Protein AF-A0A1I1PNP5-F1 (afdb_monomer_lite)

Sequence (81 aa):
MEELVLLEPSSAYYDQIKEYRQEFLEVGDSMDGTSSLREYEKPSDWVEHIKLYSSKETIPEAGYRPHYFCVSEKVTTDFLE

Radius of gyration: 15.21 Å; chains: 1; bounding box: 26×52×29 Å

Structure (mmCIF, N/CA/C/O backbone):
data_AF-A0A1I1PNP5-F1
#
_entry.id   AF-A0A1I1PNP5-F1
#
loop_
_atom_site.group_PDB
_atom_site.id
_atom_site.type_symbol
_atom_site.label_atom_id
_atom_site.label_alt_id
_atom_site.label_comp_id
_atom_site.label_asym_id
_atom_site.label_entity_id
_atom_site.label_seq_id
_atom_site.pdbx_PDB_ins_code
_atom_site.Cartn_x
_atom_site.Cartn_y
_atom_site.Cartn_z
_atom_site.occupancy
_atom_site.B_iso_or_equiv
_atom_site.auth_seq_id
_atom_site.auth_comp_id
_atom_site.auth_asym_id
_atom_site.auth_atom_id
_atom_site.pdbx_PDB_model_num
ATOM 1 N N . MET A 1 1 ? -3.504 26.477 -3.512 1.00 70.25 1 MET A N 1
ATOM 2 C CA . MET A 1 1 ? -4.112 25.373 -4.284 1.00 70.25 1 MET A CA 1
ATOM 3 C C . MET A 1 1 ? -3.337 24.138 -3.878 1.00 70.25 1 MET A C 1
ATOM 5 O O . MET A 1 1 ? -2.121 24.203 -3.963 1.00 70.25 1 MET A O 1
ATOM 9 N N . GLU A 1 2 ? -3.983 23.116 -3.317 1.00 74.44 2 GLU A N 1
ATOM 10 C CA . GLU A 1 2 ? -3.266 21.879 -2.974 1.00 74.44 2 GLU A CA 1
ATOM 11 C C . GLU A 1 2 ? -2.904 21.165 -4.279 1.00 74.44 2 GLU A C 1
ATOM 13 O O . GLU A 1 2 ? -3.783 20.921 -5.109 1.00 74.44 2 GLU A O 1
ATOM 18 N N . GLU A 1 3 ? -1.620 20.885 -4.482 1.00 77.56 3 GLU A N 1
ATOM 19 C CA . GLU A 1 3 ? -1.165 20.083 -5.612 1.00 77.56 3 GLU A CA 1
ATOM 20 C C . GLU A 1 3 ? -1.127 18.617 -5.181 1.00 77.56 3 GLU A C 1
ATOM 22 O O . GLU A 1 3 ? -0.576 18.285 -4.129 1.00 77.56 3 GLU A O 1
ATOM 27 N N . LEU A 1 4 ? -1.767 17.759 -5.976 1.00 78.88 4 LEU A N 1
ATOM 28 C CA . LEU A 1 4 ? -1.755 16.314 -5.786 1.00 78.88 4 LEU A CA 1
ATOM 29 C C . LEU A 1 4 ? -0.813 15.707 -6.816 1.00 78.88 4 LEU A C 1
ATOM 31 O O . LEU A 1 4 ? -1.050 15.816 -8.020 1.00 78.88 4 LEU A O 1
ATOM 35 N N . VAL A 1 5 ? 0.232 15.043 -6.334 1.00 79.50 5 VAL A N 1
ATOM 36 C CA . VAL A 1 5 ? 1.178 14.307 -7.178 1.00 79.50 5 VAL A CA 1
ATOM 37 C C . VAL A 1 5 ? 0.959 12.811 -7.029 1.00 79.50 5 VAL A C 1
ATOM 39 O O . VAL A 1 5 ? 0.693 12.332 -5.932 1.00 79.50 5 VAL A O 1
ATOM 42 N N . LEU A 1 6 ? 1.052 12.071 -8.133 1.00 79.94 6 LEU A N 1
ATOM 43 C CA . LEU A 1 6 ? 0.952 10.614 -8.132 1.00 79.94 6 LEU A CA 1
ATOM 44 C C . LEU A 1 6 ? 2.354 10.016 -8.079 1.00 79.94 6 LEU A C 1
ATOM 46 O O . LEU A 1 6 ? 3.146 10.213 -9.001 1.00 79.94 6 LEU A O 1
ATOM 50 N N . LEU A 1 7 ? 2.644 9.286 -7.005 1.00 82.81 7 LEU A N 1
ATOM 51 C CA . LEU A 1 7 ? 3.960 8.706 -6.763 1.00 82.81 7 LEU A CA 1
ATOM 52 C C . LEU A 1 7 ? 3.906 7.182 -6.811 1.00 82.81 7 LEU A C 1
ATOM 54 O O . LEU A 1 7 ? 2.924 6.560 -6.393 1.00 82.81 7 LEU A O 1
ATOM 58 N N . GLU A 1 8 ? 4.977 6.582 -7.330 1.00 83.94 8 GLU A N 1
ATOM 59 C CA . GLU A 1 8 ? 5.139 5.132 -7.312 1.00 83.94 8 GLU A CA 1
ATOM 60 C C . GLU A 1 8 ? 5.306 4.627 -5.871 1.00 83.94 8 GLU A C 1
ATOM 62 O O . GLU A 1 8 ? 5.990 5.262 -5.056 1.00 83.94 8 GLU A O 1
ATOM 67 N N . PRO A 1 9 ? 4.719 3.465 -5.53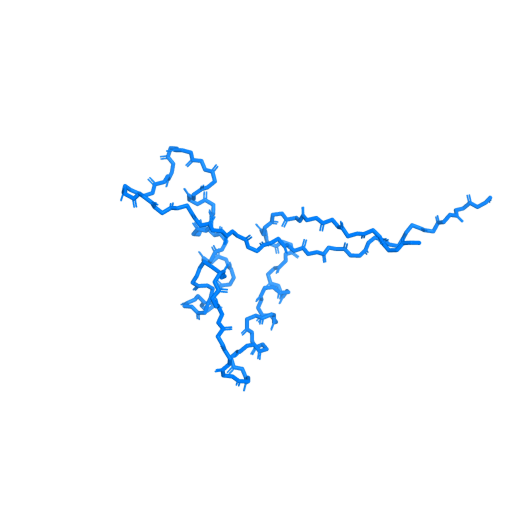8 1.00 86.31 9 PRO A N 1
ATOM 68 C CA . PRO A 1 9 ? 4.867 2.897 -4.212 1.00 86.31 9 PRO A CA 1
ATOM 69 C C . PRO A 1 9 ? 6.328 2.507 -3.957 1.00 86.31 9 PRO A C 1
ATOM 71 O O . PRO A 1 9 ? 6.998 1.867 -4.769 1.00 86.31 9 PRO A O 1
ATOM 74 N N . SER A 1 10 ? 6.833 2.897 -2.791 1.00 89.50 10 SER A N 1
ATOM 75 C CA . SER A 1 10 ? 8.217 2.674 -2.381 1.00 89.50 10 SER A CA 1
ATOM 76 C C . SER A 1 10 ? 8.310 2.524 -0.864 1.00 89.50 10 SER A C 1
ATOM 78 O O . SER A 1 10 ? 7.319 2.683 -0.150 1.00 89.50 10 SER A O 1
ATOM 80 N N . SER A 1 11 ? 9.513 2.256 -0.355 1.00 91.88 11 SER A N 1
ATOM 81 C CA . SER A 1 11 ? 9.760 2.170 1.087 1.00 91.88 11 SER A CA 1
ATOM 82 C C . SER A 1 11 ? 9.433 3.451 1.848 1.00 91.88 11 SER A C 1
ATOM 84 O O . SER A 1 11 ? 9.173 3.378 3.044 1.00 91.88 11 SER A O 1
ATOM 86 N N . ALA A 1 12 ? 9.410 4.607 1.175 1.00 90.94 12 ALA A N 1
ATOM 87 C CA . ALA A 1 12 ? 9.025 5.877 1.788 1.00 90.94 12 ALA A CA 1
ATOM 88 C C . ALA A 1 12 ? 7.554 5.901 2.246 1.00 90.94 12 ALA A C 1
ATOM 90 O O . ALA A 1 12 ? 7.197 6.710 3.094 1.00 90.94 12 ALA A O 1
ATOM 91 N N . TYR A 1 13 ? 6.718 5.000 1.718 1.00 90.75 13 TYR A N 1
ATOM 92 C CA . TYR A 1 13 ? 5.270 4.996 1.938 1.00 90.75 13 TYR A CA 1
ATOM 93 C C . TYR A 1 13 ? 4.756 3.726 2.620 1.00 90.75 13 TYR A C 1
ATOM 95 O O . TYR A 1 13 ? 3.557 3.466 2.605 1.00 90.75 13 TYR A O 1
ATOM 103 N N . TYR A 1 14 ? 5.628 2.907 3.217 1.00 93.00 14 TYR A N 1
ATOM 104 C CA . TYR A 1 14 ? 5.203 1.654 3.852 1.00 93.00 14 TYR A CA 1
ATOM 105 C C . TYR A 1 14 ? 4.176 1.854 4.963 1.00 93.00 14 TYR A C 1
ATOM 107 O O . TYR A 1 14 ? 3.221 1.079 5.032 1.00 93.00 14 TYR A O 1
ATOM 115 N N . ASP A 1 15 ? 4.337 2.888 5.786 1.00 92.69 15 ASP A N 1
ATOM 116 C CA . ASP A 1 15 ? 3.385 3.176 6.860 1.00 92.69 15 ASP A CA 1
ATOM 117 C C . ASP A 1 15 ? 2.015 3.551 6.285 1.00 92.69 15 ASP A C 1
ATOM 119 O O . ASP A 1 15 ? 1.014 2.948 6.657 1.00 92.69 15 ASP A O 1
ATOM 123 N N . GLN A 1 16 ? 1.980 4.418 5.269 1.00 91.69 16 GLN A N 1
ATOM 124 C CA . GLN A 1 16 ? 0.740 4.805 4.587 1.00 91.69 16 GLN A CA 1
ATOM 125 C C . GLN A 1 16 ? 0.062 3.624 3.880 1.00 91.69 16 GLN A C 1
ATOM 127 O O . GLN A 1 16 ? -1.152 3.468 3.965 1.00 91.69 16 GLN A O 1
ATOM 132 N N . ILE A 1 17 ? 0.829 2.758 3.207 1.00 92.44 17 ILE A N 1
ATOM 133 C CA . ILE A 1 17 ? 0.300 1.541 2.567 1.00 92.44 17 ILE A CA 1
ATOM 134 C C . ILE A 1 17 ? -0.326 0.618 3.619 1.00 92.44 17 ILE A C 1
ATOM 136 O O . ILE A 1 17 ? -1.389 0.036 3.390 1.00 92.44 17 ILE A O 1
ATOM 140 N N . LYS A 1 18 ? 0.333 0.474 4.775 1.00 93.94 18 LYS A N 1
ATOM 141 C CA . LYS A 1 18 ? -0.147 -0.360 5.876 1.00 93.94 18 LYS A CA 1
ATOM 142 C C . LYS A 1 18 ? -1.418 0.210 6.501 1.00 93.94 18 LYS A C 1
ATOM 144 O O . LYS A 1 18 ? -2.352 -0.554 6.724 1.00 93.94 18 LYS A O 1
ATOM 149 N N . GLU A 1 19 ? -1.449 1.513 6.767 1.00 93.81 19 GLU A N 1
ATOM 150 C CA . GLU A 1 19 ? -2.614 2.224 7.303 1.00 93.81 19 GLU A CA 1
ATOM 151 C C . GLU A 1 19 ? -3.801 2.121 6.347 1.00 93.81 19 GLU A C 1
ATOM 153 O O . GLU A 1 19 ? -4.849 1.615 6.741 1.00 93.81 19 GLU A O 1
ATOM 158 N N . TYR A 1 20 ? -3.597 2.449 5.067 1.00 92.44 20 TYR A N 1
ATOM 159 C CA . TYR A 1 20 ? -4.610 2.300 4.022 1.00 92.44 20 TYR A CA 1
ATOM 160 C C . TYR A 1 20 ? -5.173 0.877 3.989 1.00 92.44 20 TYR A C 1
ATOM 162 O O . TYR A 1 20 ? -6.380 0.679 4.048 1.00 92.44 20 TYR A O 1
ATOM 170 N N . ARG A 1 21 ? -4.316 -0.152 3.964 1.00 94.31 21 ARG A N 1
ATOM 171 C CA . ARG A 1 21 ? -4.772 -1.550 4.005 1.00 94.31 21 ARG A CA 1
ATOM 172 C C . ARG A 1 21 ? -5.599 -1.845 5.258 1.00 94.31 21 ARG A C 1
ATOM 174 O O . ARG A 1 21 ? -6.598 -2.557 5.173 1.00 94.31 21 ARG A O 1
ATOM 181 N N . GLN A 1 22 ? -5.159 -1.355 6.411 1.00 95.56 22 GLN A N 1
ATOM 182 C CA . GLN A 1 22 ? -5.793 -1.632 7.692 1.00 95.56 22 GLN A CA 1
ATOM 183 C C . GLN A 1 22 ? -7.207 -1.040 7.767 1.00 95.56 22 GLN A C 1
ATOM 185 O O . GLN A 1 22 ? -8.118 -1.748 8.192 1.00 95.56 22 GLN A O 1
ATOM 190 N N . GLU A 1 23 ? -7.414 0.178 7.262 1.00 95.44 23 GLU A N 1
ATOM 191 C CA . GLU A 1 23 ? -8.736 0.818 7.205 1.00 95.44 23 GLU A CA 1
ATOM 192 C C . GLU A 1 23 ? -9.767 -0.065 6.483 1.00 95.44 23 GLU A C 1
ATOM 194 O O . GLU A 1 23 ? -10.853 -0.305 7.008 1.00 95.44 23 GLU A O 1
ATOM 199 N N . PHE A 1 24 ? -9.407 -0.641 5.328 1.00 94.38 24 PHE A N 1
ATOM 200 C CA . PHE A 1 24 ? -10.290 -1.533 4.561 1.00 94.38 24 PHE A CA 1
ATOM 201 C C . PHE A 1 24 ? -10.567 -2.869 5.257 1.00 94.38 24 PHE A C 1
ATOM 203 O O . PHE A 1 24 ? -11.650 -3.445 5.105 1.00 94.38 24 PHE A O 1
ATOM 210 N N . LEU A 1 25 ? -9.591 -3.400 5.995 1.00 94.94 25 LEU A N 1
ATOM 211 C CA . LEU A 1 25 ? -9.772 -4.639 6.748 1.00 94.94 25 LEU A CA 1
ATOM 212 C C . LEU A 1 25 ? -10.721 -4.449 7.929 1.00 94.94 25 LEU A C 1
ATOM 214 O O . LEU A 1 25 ? -11.534 -5.333 8.189 1.00 94.94 25 LEU A O 1
ATOM 218 N N . GLU A 1 26 ? -10.637 -3.309 8.612 1.00 97.00 26 GLU A N 1
ATOM 219 C CA . GLU A 1 26 ? -11.468 -2.995 9.777 1.00 97.00 26 GLU A CA 1
ATOM 220 C C . GLU A 1 26 ? -12.944 -2.853 9.419 1.00 97.00 26 GLU A C 1
ATOM 222 O O . GLU A 1 26 ? -13.807 -3.340 10.150 1.00 97.00 26 GLU A O 1
ATOM 227 N N . VAL A 1 27 ? -13.237 -2.239 8.273 1.00 96.31 27 VAL A N 1
ATOM 228 C CA . VAL A 1 27 ? -14.616 -2.079 7.789 1.00 96.31 27 VAL A CA 1
ATOM 229 C C . VAL A 1 27 ? -15.114 -3.282 6.982 1.00 96.31 27 VAL A C 1
ATOM 231 O O . VAL A 1 27 ? -16.302 -3.372 6.683 1.00 96.31 27 VAL A O 1
ATOM 234 N N . GLY A 1 28 ? -14.224 -4.219 6.636 1.00 94.19 28 GLY A N 1
ATOM 235 C CA . GLY A 1 28 ? -14.555 -5.404 5.843 1.00 94.19 28 GLY A CA 1
ATOM 236 C C . GLY A 1 28 ? -14.947 -5.105 4.391 1.00 94.19 28 GLY A C 1
ATOM 237 O O . GLY A 1 28 ? -15.602 -5.937 3.767 1.00 94.19 28 GLY A O 1
ATOM 238 N N . ASP A 1 29 ? -14.565 -3.943 3.858 1.00 93.62 29 ASP A N 1
ATOM 239 C CA . ASP A 1 29 ? -14.941 -3.484 2.513 1.00 93.62 29 ASP A CA 1
ATOM 240 C C . ASP A 1 29 ? -14.026 -4.078 1.428 1.00 93.62 29 ASP A C 1
ATOM 242 O O . ASP A 1 29 ? -12.965 -4.633 1.720 1.00 93.62 29 ASP A O 1
ATOM 246 N N . SER A 1 30 ? -14.415 -3.990 0.160 1.00 91.81 30 SER A N 1
ATOM 247 C CA . SER A 1 30 ? -13.604 -4.485 -0.950 1.00 91.81 30 SER A CA 1
ATOM 248 C C . SER A 1 30 ? -12.327 -3.662 -1.151 1.00 91.81 30 SER A C 1
ATOM 250 O O . SER A 1 30 ? -12.315 -2.450 -0.982 1.00 91.81 30 SER A O 1
ATOM 252 N N . MET A 1 31 ? -11.248 -4.330 -1.566 1.00 91.19 31 MET A N 1
ATOM 253 C CA . MET A 1 31 ? -9.985 -3.698 -1.982 1.00 91.19 31 MET A CA 1
ATOM 254 C C . MET A 1 31 ? -9.708 -3.942 -3.473 1.00 91.19 31 MET A C 1
ATOM 256 O O . MET A 1 31 ? -8.559 -4.142 -3.884 1.00 91.19 31 MET A O 1
ATOM 260 N N . ASP A 1 32 ? -10.758 -3.988 -4.292 1.00 88.44 32 ASP A N 1
ATOM 261 C CA . ASP A 1 32 ? -10.624 -4.170 -5.737 1.00 88.44 32 ASP A CA 1
ATOM 262 C C . ASP A 1 32 ? -9.731 -3.080 -6.354 1.00 88.44 32 ASP A C 1
ATOM 264 O O . ASP A 1 32 ? -9.768 -1.914 -5.967 1.00 88.44 32 ASP A O 1
ATOM 268 N N . GLY A 1 33 ? -8.888 -3.467 -7.314 1.00 83.38 33 GLY A N 1
ATOM 269 C CA . GLY A 1 33 ? -7.958 -2.542 -7.975 1.00 83.38 33 GLY A CA 1
ATOM 270 C C . GLY A 1 33 ? -6.669 -2.237 -7.201 1.00 83.38 33 GLY A C 1
ATOM 271 O O . GLY A 1 33 ? -5.838 -1.486 -7.695 1.00 83.38 33 GLY A O 1
ATOM 272 N N . THR A 1 34 ? -6.442 -2.853 -6.036 1.00 88.81 34 THR A N 1
ATOM 273 C CA . THR A 1 34 ? -5.215 -2.652 -5.234 1.00 88.81 34 THR A CA 1
ATOM 274 C C . THR A 1 34 ? -4.096 -3.653 -5.546 1.00 88.81 34 THR A C 1
ATOM 276 O O . THR A 1 34 ? -3.170 -3.819 -4.755 1.00 88.81 34 THR A O 1
ATOM 279 N N . SER A 1 35 ? -4.166 -4.353 -6.685 1.00 87.81 35 SER A N 1
ATOM 280 C CA . SER A 1 35 ? -3.203 -5.407 -7.054 1.00 87.81 35 SER A CA 1
ATOM 281 C C . SER A 1 35 ? -2.969 -6.400 -5.906 1.00 87.81 35 SER A C 1
ATOM 283 O O . SER A 1 35 ? -1.846 -6.600 -5.450 1.00 87.81 35 SER A O 1
ATOM 285 N N . SER A 1 36 ? -4.069 -6.948 -5.387 1.00 89.50 36 SER A N 1
ATOM 286 C CA . SER A 1 36 ? -4.086 -7.917 -4.287 1.00 89.50 36 SER A CA 1
ATOM 287 C C . SER A 1 36 ? -3.466 -7.440 -2.967 1.00 89.50 36 SER A C 1
ATOM 289 O O . SER A 1 36 ? -3.138 -8.279 -2.137 1.00 89.50 36 SER A O 1
ATOM 291 N N . LEU A 1 37 ? -3.363 -6.129 -2.694 1.00 92.81 37 LEU A N 1
ATOM 292 C CA . LEU A 1 37 ? -2.771 -5.591 -1.450 1.00 92.81 37 LEU A CA 1
ATOM 293 C C . LEU A 1 37 ? -3.314 -6.250 -0.169 1.00 92.81 37 LEU A C 1
ATOM 295 O O . LEU A 1 37 ? -2.578 -6.462 0.793 1.00 92.81 37 LEU A O 1
ATOM 299 N N . ARG A 1 38 ? -4.595 -6.629 -0.167 1.00 93.88 38 ARG A N 1
ATOM 300 C CA . ARG A 1 38 ? -5.240 -7.365 0.931 1.00 93.88 38 ARG A CA 1
ATOM 301 C C . ARG A 1 38 ? -4.459 -8.617 1.364 1.00 93.88 38 ARG A C 1
ATOM 303 O O . ARG A 1 38 ? -4.378 -8.895 2.562 1.00 93.88 38 ARG A O 1
ATOM 310 N N . GLU A 1 39 ? -3.875 -9.336 0.409 1.00 93.44 39 GLU A N 1
ATOM 311 C CA . GLU A 1 39 ? -3.176 -10.616 0.595 1.00 93.44 39 GLU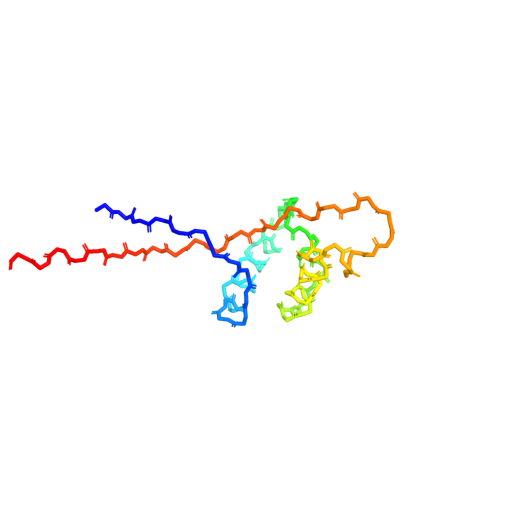 A CA 1
ATOM 312 C C . GLU A 1 39 ? -1.765 -10.456 1.187 1.00 93.44 39 GLU A C 1
ATOM 314 O O . GLU A 1 39 ? -1.185 -11.431 1.662 1.00 93.44 39 GLU A O 1
ATOM 319 N N . TYR A 1 40 ? -1.224 -9.235 1.222 1.00 93.81 40 TYR A N 1
ATOM 320 C CA . TYR A 1 40 ? 0.132 -8.957 1.692 1.00 93.81 40 TYR A CA 1
ATOM 321 C C . TYR A 1 40 ? 0.107 -8.335 3.086 1.00 93.81 40 TYR A C 1
ATOM 323 O O . TYR A 1 40 ? -0.375 -7.222 3.279 1.00 93.81 40 TYR A O 1
ATOM 331 N N . GLU A 1 41 ? 0.653 -9.038 4.078 1.00 93.38 41 GLU A N 1
ATOM 332 C CA . GLU A 1 41 ? 0.792 -8.498 5.438 1.00 93.38 41 GLU A CA 1
ATOM 333 C C . GLU A 1 41 ? 1.894 -7.431 5.522 1.00 93.38 41 GLU A C 1
ATOM 335 O O . GLU A 1 41 ? 1.757 -6.440 6.242 1.00 93.38 41 GLU A O 1
ATOM 340 N N . LYS A 1 42 ? 2.983 -7.617 4.766 1.00 94.56 42 LYS A N 1
ATOM 341 C CA . LYS A 1 42 ? 4.118 -6.694 4.730 1.00 94.56 42 LYS A CA 1
ATOM 342 C C . LYS A 1 42 ? 4.048 -5.792 3.493 1.00 94.56 42 LYS A C 1
ATOM 344 O O . LYS A 1 42 ? 4.036 -6.314 2.377 1.00 94.56 42 LYS A O 1
ATOM 349 N N . PRO A 1 43 ? 4.111 -4.456 3.658 1.00 93.38 43 PRO A N 1
ATOM 350 C CA . PRO A 1 43 ? 4.181 -3.527 2.530 1.00 93.38 43 PRO A CA 1
ATOM 351 C C . PRO A 1 43 ? 5.374 -3.778 1.599 1.00 93.38 43 PRO A C 1
ATOM 353 O O . PRO A 1 43 ? 5.257 -3.570 0.396 1.00 93.38 43 PRO A O 1
ATOM 356 N N . SER A 1 44 ? 6.504 -4.263 2.129 1.00 94.81 44 SER A N 1
ATOM 357 C CA . SER A 1 44 ? 7.692 -4.604 1.335 1.00 94.81 44 SER A CA 1
ATOM 358 C C . SER A 1 44 ? 7.400 -5.634 0.255 1.00 94.81 44 SER A C 1
ATOM 360 O O . SER A 1 44 ? 7.749 -5.429 -0.904 1.00 94.81 44 SER A O 1
ATOM 362 N N . ASP A 1 45 ? 6.715 -6.708 0.633 1.00 94.62 45 ASP A N 1
ATOM 363 C CA . ASP A 1 45 ? 6.471 -7.861 -0.229 1.00 94.62 45 ASP A CA 1
ATOM 364 C C . ASP A 1 45 ? 5.510 -7.462 -1.359 1.00 94.62 45 ASP A C 1
ATOM 366 O O . ASP A 1 45 ? 5.680 -7.857 -2.513 1.00 94.62 45 ASP A O 1
ATOM 370 N N . TRP A 1 46 ? 4.542 -6.596 -1.042 1.00 92.88 46 TRP A N 1
ATOM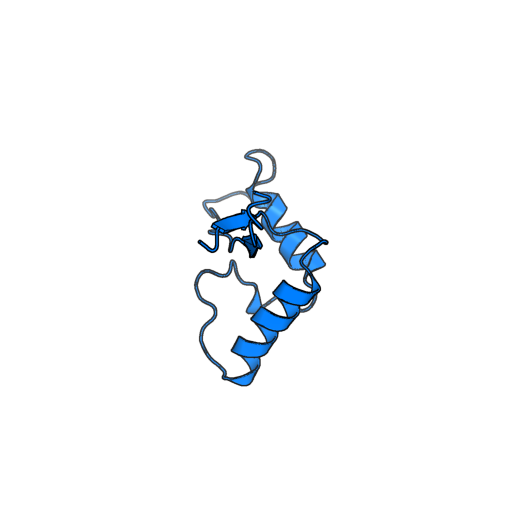 371 C CA . TRP A 1 46 ? 3.644 -6.010 -2.031 1.00 92.88 46 TRP A CA 1
ATOM 372 C C . TRP A 1 46 ? 4.370 -5.058 -2.987 1.00 92.88 46 TRP A C 1
ATOM 374 O O . TRP A 1 46 ? 4.176 -5.139 -4.197 1.00 92.88 46 TRP A O 1
ATOM 384 N N . VAL A 1 47 ? 5.249 -4.183 -2.484 1.00 90.81 47 VAL A N 1
ATOM 385 C CA . VAL A 1 47 ? 6.029 -3.268 -3.336 1.00 90.81 47 VAL A CA 1
ATOM 386 C C . VAL A 1 47 ? 6.989 -4.030 -4.252 1.00 90.81 47 VAL A C 1
ATOM 388 O O . VAL A 1 47 ? 7.153 -3.657 -5.414 1.00 90.81 47 VAL A O 1
ATOM 391 N N . GLU A 1 48 ? 7.608 -5.109 -3.777 1.00 89.62 48 GLU A N 1
ATOM 392 C CA . GLU A 1 48 ? 8.423 -5.993 -4.616 1.00 89.62 48 GLU A CA 1
ATOM 393 C C . GLU A 1 48 ? 7.584 -6.690 -5.687 1.00 89.62 48 GLU A C 1
ATOM 395 O O . GLU A 1 48 ? 7.972 -6.687 -6.856 1.00 89.62 48 GLU A O 1
ATOM 400 N N . HIS A 1 49 ? 6.407 -7.206 -5.322 1.00 86.81 49 HIS A N 1
ATOM 401 C CA . HIS A 1 49 ? 5.463 -7.776 -6.279 1.00 86.81 49 HIS A CA 1
ATOM 402 C C . HIS A 1 49 ? 5.067 -6.759 -7.352 1.00 86.81 49 HIS A C 1
ATOM 404 O O . HIS A 1 49 ? 5.114 -7.063 -8.542 1.00 86.81 49 HIS A O 1
ATOM 410 N N . ILE A 1 50 ? 4.755 -5.527 -6.946 1.00 85.88 50 ILE A N 1
ATOM 411 C CA . ILE A 1 50 ? 4.421 -4.438 -7.859 1.00 85.88 50 ILE A CA 1
ATOM 412 C C . ILE A 1 50 ? 5.576 -4.193 -8.832 1.00 85.88 50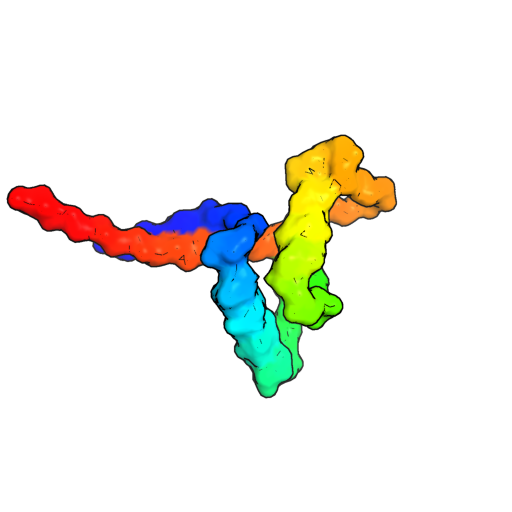 ILE A C 1
ATOM 414 O O . ILE A 1 50 ? 5.356 -4.180 -10.041 1.00 85.88 50 ILE A O 1
ATOM 418 N N . LYS A 1 51 ? 6.819 -4.100 -8.354 1.00 83.88 51 LYS A N 1
ATOM 419 C CA . LYS A 1 51 ? 7.994 -3.875 -9.214 1.00 83.88 51 LYS A CA 1
ATOM 420 C C . LYS A 1 51 ? 8.190 -4.943 -10.290 1.00 83.88 51 LYS A C 1
ATOM 422 O O . LYS A 1 51 ? 8.718 -4.622 -11.350 1.00 83.88 51 LYS A O 1
ATOM 427 N N . LEU A 1 52 ? 7.741 -6.182 -10.081 1.00 80.25 52 LEU A N 1
ATOM 428 C CA . LEU A 1 52 ? 7.863 -7.225 -11.106 1.00 80.25 52 LEU A CA 1
ATOM 429 C C . LEU A 1 52 ? 7.108 -6.885 -12.394 1.00 80.25 52 LEU A C 1
ATOM 431 O O . LEU A 1 52 ? 7.522 -7.321 -13.462 1.00 80.25 52 LEU A O 1
ATOM 435 N N . TYR A 1 53 ? 6.059 -6.066 -12.350 1.00 74.31 53 TYR A N 1
ATOM 436 C CA . TYR A 1 53 ? 5.315 -5.725 -13.565 1.00 74.31 53 TYR A CA 1
ATOM 437 C C . TYR A 1 53 ? 5.591 -4.315 -14.104 1.00 74.31 53 TYR A C 1
ATOM 439 O O . TYR A 1 53 ? 4.947 -3.902 -15.071 1.00 74.31 53 TYR A O 1
ATOM 447 N N . SER A 1 54 ? 6.577 -3.595 -13.550 1.00 70.56 54 SER A N 1
ATOM 448 C CA . SER A 1 54 ? 7.014 -2.297 -14.087 1.00 70.56 54 SER A CA 1
ATOM 449 C C . SER A 1 54 ? 8.003 -2.428 -15.255 1.00 70.56 54 SER A C 1
ATOM 451 O O . SER A 1 54 ? 8.109 -1.514 -16.073 1.00 70.56 54 SER A O 1
ATOM 453 N N . SER A 1 55 ? 8.677 -3.576 -15.400 1.00 69.69 55 SER A N 1
ATOM 454 C CA . SER A 1 55 ? 9.541 -3.883 -16.546 1.00 69.69 55 SER A CA 1
ATOM 455 C C . SER A 1 55 ? 8.989 -5.043 -17.361 1.00 69.69 55 SER A C 1
ATOM 457 O O . SER A 1 55 ? 8.586 -6.059 -16.808 1.00 69.69 55 SER A O 1
ATOM 459 N N . LYS A 1 56 ? 9.045 -4.928 -18.697 1.00 64.31 56 LYS A N 1
ATOM 460 C CA . LYS A 1 56 ? 8.670 -6.006 -19.632 1.00 64.31 56 LYS A CA 1
ATOM 461 C C . LYS A 1 56 ? 9.476 -7.292 -19.424 1.00 64.31 56 LYS A C 1
ATOM 463 O O . LYS A 1 56 ? 8.993 -8.352 -19.800 1.00 64.31 56 LYS A O 1
ATOM 468 N N . GLU A 1 57 ? 10.677 -7.189 -18.862 1.00 65.50 57 GLU A N 1
ATOM 469 C CA . GLU A 1 57 ? 11.581 -8.320 -18.619 1.00 65.50 57 GLU A CA 1
ATOM 470 C C . GLU A 1 57 ? 11.226 -9.102 -17.349 1.00 65.50 57 GLU A C 1
ATOM 472 O O . GLU A 1 57 ? 11.566 -10.275 -17.237 1.00 65.50 57 GLU A O 1
ATOM 477 N N . THR A 1 58 ? 10.541 -8.463 -16.399 1.00 64.44 58 THR A N 1
ATOM 478 C CA . THR A 1 58 ? 10.214 -9.045 -15.090 1.00 64.44 58 THR A CA 1
ATOM 479 C C . THR A 1 58 ? 8.760 -9.511 -14.986 1.00 64.44 58 THR A C 1
ATOM 481 O O . THR A 1 58 ? 8.398 -10.096 -13.968 1.00 64.44 58 THR A O 1
ATOM 484 N N . ILE A 1 59 ? 7.936 -9.287 -16.025 1.00 63.22 59 ILE A N 1
ATOM 485 C CA . ILE A 1 59 ? 6.523 -9.697 -16.058 1.00 63.22 59 ILE A CA 1
ATOM 486 C C . ILE A 1 59 ? 6.440 -11.232 -16.000 1.00 63.22 59 ILE A C 1
ATOM 488 O O . ILE A 1 59 ? 6.917 -11.891 -16.928 1.00 63.22 59 ILE A O 1
ATOM 492 N N . PRO A 1 60 ? 5.790 -11.819 -14.979 1.00 64.12 60 PRO A N 1
ATOM 493 C CA . PRO A 1 60 ? 5.476 -13.243 -14.967 1.00 64.12 60 PRO A CA 1
ATOM 494 C C . PRO A 1 60 ? 4.612 -13.611 -16.182 1.00 64.12 60 PRO A C 1
ATOM 496 O O . PRO A 1 60 ? 3.671 -12.895 -16.527 1.00 64.12 60 PRO A O 1
ATOM 499 N N . GLU A 1 61 ? 4.950 -14.708 -16.859 1.00 59.97 61 GLU A N 1
ATOM 500 C CA . GLU A 1 61 ? 4.333 -15.098 -18.128 1.00 59.97 61 GLU A CA 1
ATOM 501 C C . GLU A 1 61 ? 2.795 -15.219 -18.011 1.00 59.97 61 GLU A C 1
ATOM 503 O O . GLU A 1 61 ? 2.276 -15.847 -17.091 1.00 59.97 61 GLU A O 1
ATOM 508 N N . ALA A 1 62 ? 2.099 -14.611 -18.983 1.00 51.78 62 ALA A N 1
ATOM 509 C CA . ALA A 1 62 ? 0.645 -14.437 -19.147 1.00 51.78 62 ALA A CA 1
ATOM 510 C C . ALA A 1 62 ? -0.028 -13.219 -18.458 1.00 51.78 62 ALA A C 1
ATOM 512 O O . ALA A 1 62 ? -0.606 -13.285 -17.378 1.00 51.78 62 ALA A O 1
ATOM 513 N N . GLY A 1 63 ? -0.110 -12.117 -19.216 1.00 54.44 63 GLY A N 1
ATOM 514 C CA . GLY A 1 63 ? -1.340 -11.316 -19.353 1.00 54.44 63 GLY A CA 1
ATOM 515 C C . GLY A 1 63 ? -1.726 -10.333 -18.243 1.00 54.44 63 GLY A C 1
ATOM 516 O O . GLY A 1 63 ? -2.580 -9.484 -18.493 1.00 54.44 63 GLY A O 1
ATOM 517 N N . TYR A 1 64 ? -1.112 -10.386 -17.062 1.00 53.41 64 TYR A N 1
ATOM 518 C CA . TYR A 1 64 ? -1.461 -9.482 -15.964 1.00 53.41 64 TYR A CA 1
ATOM 519 C C . TYR A 1 64 ? -0.674 -8.166 -16.048 1.00 53.41 64 TYR A C 1
ATOM 521 O O . TYR A 1 64 ? 0.553 -8.139 -15.959 1.00 53.41 64 TYR A O 1
ATOM 529 N N . ARG A 1 65 ? -1.391 -7.057 -16.248 1.00 56.12 65 ARG A N 1
ATOM 530 C CA . ARG A 1 65 ? -0.896 -5.687 -16.062 1.00 56.12 65 ARG A CA 1
ATOM 531 C C . ARG A 1 65 ? -1.525 -5.184 -14.765 1.00 56.12 65 ARG A C 1
ATOM 533 O O . ARG A 1 65 ? -2.700 -4.824 -14.793 1.00 56.12 65 ARG A O 1
ATOM 540 N N . PRO A 1 66 ? -0.828 -5.215 -13.627 1.00 53.56 66 PRO A N 1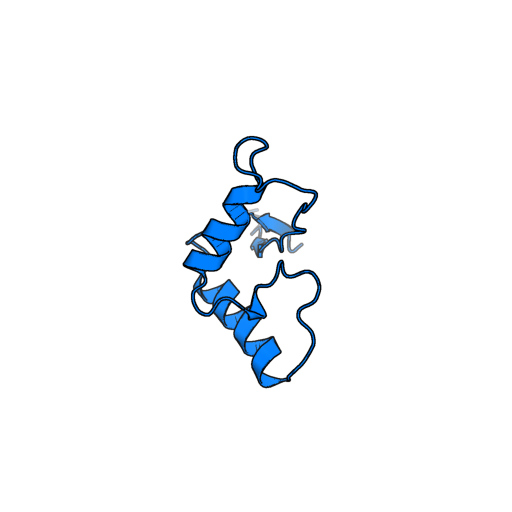
ATOM 541 C CA . PRO A 1 66 ? -1.372 -4.629 -12.414 1.00 53.56 66 PRO A CA 1
ATOM 542 C C . PRO A 1 66 ? -1.661 -3.142 -12.630 1.00 53.56 66 PRO A C 1
ATOM 544 O O . PRO A 1 66 ? -0.859 -2.387 -13.182 1.00 53.56 66 PRO A O 1
ATOM 547 N N . HIS A 1 67 ? -2.849 -2.744 -12.200 1.00 54.50 67 HIS A N 1
ATOM 548 C CA . HIS A 1 67 ? -3.189 -1.353 -11.985 1.00 54.50 67 HIS A CA 1
ATOM 549 C C . HIS A 1 67 ? -2.688 -1.022 -10.581 1.00 54.50 67 HIS A C 1
ATOM 551 O O . HIS A 1 67 ? -3.175 -1.588 -9.600 1.00 54.50 67 HIS A O 1
ATOM 557 N N . TYR A 1 68 ? -1.649 -0.198 -10.476 1.00 59.25 68 TYR A N 1
ATOM 558 C CA . TYR A 1 68 ? -1.115 0.176 -9.171 1.00 59.25 68 TYR A CA 1
ATOM 559 C C . TYR A 1 68 ? -1.814 1.408 -8.632 1.00 59.25 68 TYR A C 1
ATOM 561 O O . TYR A 1 68 ? -2.176 2.323 -9.372 1.00 59.25 68 TYR A O 1
ATOM 569 N N . PHE A 1 69 ? -1.937 1.421 -7.314 1.00 57.16 69 PHE A N 1
ATOM 570 C CA . PHE A 1 69 ? -2.284 2.601 -6.552 1.00 57.16 69 PHE A CA 1
ATOM 571 C C . PHE A 1 69 ? -1.075 3.541 -6.516 1.00 57.16 69 PHE A C 1
ATOM 573 O O . PHE A 1 69 ? 0.038 3.113 -6.202 1.00 57.16 69 PHE A O 1
ATOM 580 N N . CYS A 1 70 ? -1.293 4.811 -6.840 1.00 57.72 70 CYS A N 1
ATOM 581 C CA . CYS A 1 70 ? -0.308 5.861 -6.627 1.00 57.72 70 CYS A CA 1
ATOM 582 C C . CYS A 1 70 ? -0.546 6.487 -5.255 1.00 57.72 70 CYS A C 1
ATOM 584 O O . CYS A 1 70 ? -1.692 6.719 -4.866 1.00 57.72 70 CYS A O 1
ATOM 586 N N . VAL A 1 71 ? 0.532 6.788 -4.539 1.00 62.53 71 VAL A N 1
ATOM 587 C CA . VAL A 1 71 ? 0.433 7.564 -3.302 1.00 62.53 71 VAL A CA 1
ATOM 588 C C . VAL A 1 71 ? 0.257 9.028 -3.688 1.00 62.53 71 VAL A C 1
ATOM 590 O O . VAL A 1 71 ? 1.043 9.546 -4.483 1.00 62.53 71 VAL A O 1
ATOM 593 N N . SER A 1 72 ? -0.788 9.673 -3.165 1.00 63.25 72 SER A N 1
ATOM 594 C CA . SER A 1 72 ? -1.010 11.104 -3.362 1.00 63.25 72 SER A CA 1
ATOM 595 C C . SER A 1 72 ? -0.344 11.902 -2.249 1.00 63.25 72 SER A C 1
ATOM 597 O O . SER A 1 72 ? -0.742 11.779 -1.090 1.00 63.25 72 SER A O 1
ATOM 599 N N . GLU A 1 73 ? 0.619 12.749 -2.591 1.00 67.12 73 GLU A N 1
ATOM 600 C CA . GLU A 1 73 ? 1.183 13.715 -1.647 1.00 67.12 73 GLU A CA 1
ATOM 601 C C . GLU A 1 73 ? 0.517 15.080 -1.842 1.00 67.12 73 GLU A C 1
ATOM 603 O O . GLU A 1 73 ? 0.325 15.525 -2.976 1.00 67.12 73 GLU A O 1
ATOM 608 N N . LYS A 1 74 ? 0.140 15.729 -0.734 1.00 68.25 74 LYS A N 1
ATOM 609 C CA . LYS A 1 74 ? -0.335 17.113 -0.740 1.00 68.25 74 LYS A CA 1
ATOM 610 C C . LYS A 1 74 ? 0.869 18.034 -0.640 1.00 68.25 74 LYS A C 1
ATOM 612 O O . LYS A 1 74 ? 1.481 18.125 0.422 1.00 68.25 74 LYS A O 1
ATOM 617 N N . VAL A 1 75 ? 1.185 18.740 -1.719 1.00 65.56 75 VAL A N 1
ATOM 618 C CA . VAL A 1 75 ? 2.221 19.773 -1.676 1.00 65.56 75 VAL A CA 1
ATOM 619 C C . VAL A 1 75 ? 1.563 21.098 -1.304 1.00 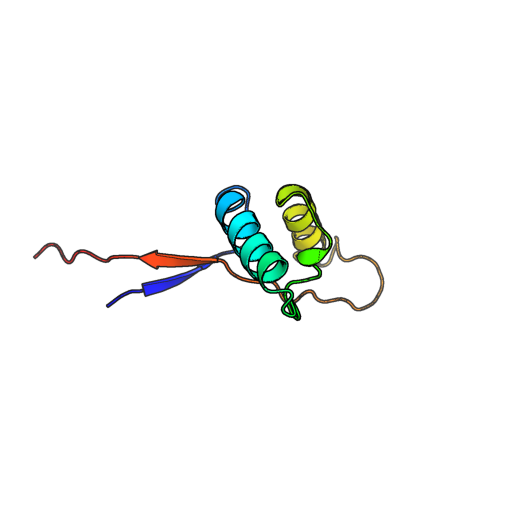65.56 75 VAL A C 1
ATOM 621 O O . VAL A 1 75 ? 0.741 21.638 -2.049 1.00 65.56 75 VAL A O 1
ATOM 624 N N . THR A 1 76 ? 1.915 21.626 -0.133 1.00 54.38 76 THR A N 1
ATOM 625 C CA . THR A 1 76 ? 1.558 22.993 0.255 1.00 54.38 76 THR A CA 1
ATOM 626 C C . THR A 1 76 ? 2.589 23.930 -0.354 1.00 54.38 76 THR A C 1
ATOM 628 O O . THR A 1 76 ? 3.697 24.073 0.159 1.00 54.38 76 THR A O 1
ATOM 631 N N . THR A 1 77 ? 2.262 24.541 -1.490 1.00 56.25 77 THR A N 1
ATOM 632 C CA . THR A 1 77 ? 3.095 25.608 -2.048 1.00 56.25 77 THR A CA 1
ATOM 633 C C . THR A 1 77 ? 2.835 26.886 -1.254 1.00 56.25 77 THR A C 1
ATOM 635 O O . THR A 1 77 ? 1.863 27.599 -1.515 1.00 56.25 77 THR A O 1
ATOM 638 N N . ASP A 1 78 ? 3.689 27.174 -0.274 1.00 57.09 78 ASP A N 1
ATOM 639 C CA . ASP A 1 78 ? 3.739 28.499 0.338 1.00 57.09 78 ASP A CA 1
ATOM 640 C C . ASP A 1 78 ? 4.320 29.469 -0.699 1.00 57.09 78 ASP A C 1
ATOM 642 O O . ASP A 1 78 ? 5.503 29.415 -1.042 1.00 57.09 78 ASP A O 1
ATOM 646 N N . PHE A 1 79 ? 3.472 30.337 -1.252 1.00 54.28 79 PHE A N 1
ATOM 647 C CA . PHE A 1 79 ? 3.937 31.471 -2.044 1.00 54.28 79 PHE A CA 1
ATOM 648 C C . PHE A 1 79 ? 4.688 32.416 -1.098 1.00 54.28 79 PHE A C 1
ATOM 650 O O . PHE A 1 79 ? 4.072 33.109 -0.293 1.00 54.28 79 PHE A O 1
ATOM 657 N N . LEU A 1 80 ? 6.020 32.419 -1.169 1.00 49.94 80 LEU A N 1
ATOM 658 C CA . LEU A 1 80 ? 6.817 33.525 -0.646 1.00 49.94 80 LEU A CA 1
ATOM 659 C C . LEU A 1 80 ? 6.615 34.717 -1.592 1.00 49.94 80 LEU A C 1
ATOM 661 O O . LEU A 1 80 ? 7.090 34.679 -2.729 1.00 49.94 80 LEU A O 1
ATOM 665 N N . GLU A 1 81 ? 5.853 35.714 -1.133 1.00 48.97 81 GLU A N 1
ATOM 666 C CA . GLU A 1 81 ? 5.775 37.058 -1.733 1.00 48.97 81 GLU A CA 1
ATOM 667 C C . GLU A 1 81 ? 7.077 37.849 -1.536 1.00 48.97 81 GLU A C 1
ATOM 669 O O . GLU A 1 81 ? 7.689 37.745 -0.445 1.00 48.97 81 GLU A O 1
#

Foldseek 3Di:
DWDKDFAQDDPVCQVVLQVVLVVCVVVVHDPPLAQPSVVDNGSVVVSVVLVQQVDPVSPDPDDDRRRHGTDIDTDDPDPDD

Secondary structure (DSSP, 8-state):
-PEEEEE---GGGHHHHHHHHHHHHHHT---TTSTTGGG-SSHHHHHHHHHHTTSTTTPPSSS----PPPEEEEE------

pLDDT: mean 79.01, std 15.45, range [48.97, 97.0]